Protein AF-A0A7H0HR40-F1 (afdb_monomer_lite)

Organism: NCBI:txid2768068

Secondary structure (DSSP, 8-state):
-------EEPTTT--EE----TTS---SSSHHHHHHHHHHHHHTT-

Structure (mmCIF, N/CA/C/O backbone):
data_AF-A0A7H0HR40-F1
#
_entry.id   AF-A0A7H0HR40-F1
#
loop_
_atom_site.group_PDB
_atom_site.id
_atom_site.type_symbol
_atom_site.label_atom_id
_atom_site.label_alt_id
_at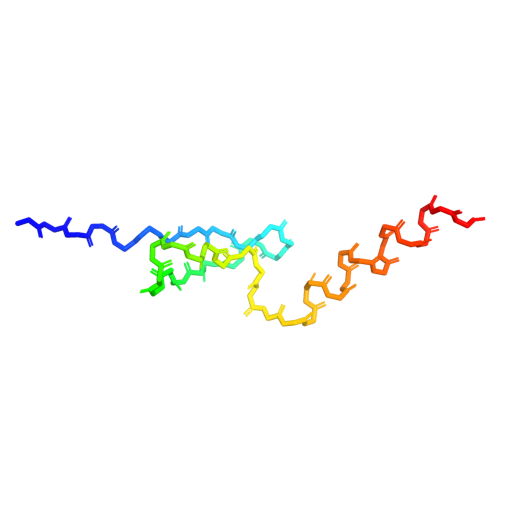om_site.label_comp_id
_atom_site.label_asym_id
_atom_site.label_entity_id
_atom_site.label_seq_id
_atom_site.pdbx_PDB_ins_code
_atom_site.Cartn_x
_atom_site.Cartn_y
_atom_site.Cartn_z
_atom_site.occupancy
_atom_site.B_iso_or_equiv
_atom_site.auth_seq_id
_atom_site.auth_comp_id
_atom_site.auth_asym_id
_atom_site.auth_atom_id
_atom_site.pdbx_PDB_model_num
ATOM 1 N N . MET A 1 1 ? -16.985 0.850 25.556 1.00 37.72 1 MET A N 1
ATOM 2 C CA . MET A 1 1 ? -16.884 1.235 24.131 1.00 37.72 1 MET A CA 1
ATOM 3 C C . MET A 1 1 ? -15.570 0.696 23.581 1.00 37.72 1 MET A C 1
ATOM 5 O O . MET A 1 1 ? -14.548 1.357 23.693 1.00 37.72 1 MET A O 1
ATOM 9 N N . THR A 1 2 ? -15.549 -0.535 23.073 1.00 43.88 2 THR A N 1
ATOM 10 C CA . THR A 1 2 ? -14.371 -1.082 22.386 1.00 43.88 2 THR A CA 1
ATOM 11 C C . THR A 1 2 ? -14.261 -0.383 21.038 1.00 43.88 2 THR A C 1
ATOM 13 O O . THR A 1 2 ? -14.960 -0.716 20.084 1.00 43.88 2 THR A O 1
ATOM 16 N N . THR A 1 3 ? -13.425 0.650 20.960 1.00 51.81 3 THR A N 1
ATOM 17 C CA . THR A 1 3 ? -13.023 1.257 19.693 1.00 51.81 3 THR A CA 1
ATOM 18 C C . THR A 1 3 ? -12.290 0.190 18.894 1.00 51.81 3 THR A C 1
ATOM 20 O O . THR A 1 3 ? -11.094 -0.026 19.061 1.00 51.81 3 THR A O 1
ATOM 23 N N . ALA A 1 4 ? -13.033 -0.538 18.060 1.00 56.38 4 ALA A N 1
ATOM 24 C CA . ALA A 1 4 ? -12.480 -1.506 17.133 1.00 56.38 4 ALA A CA 1
ATOM 25 C C . ALA A 1 4 ? -11.436 -0.781 16.280 1.00 56.38 4 ALA A C 1
ATOM 27 O O . ALA A 1 4 ? -11.777 0.012 15.396 1.00 56.38 4 ALA A O 1
ATOM 28 N N . VAL A 1 5 ? -10.157 -1.009 16.582 1.00 59.53 5 VAL A N 1
ATOM 29 C CA . VAL A 1 5 ? -9.047 -0.551 15.756 1.00 59.53 5 VAL A CA 1
ATOM 30 C C . VAL A 1 5 ? -9.311 -1.142 14.380 1.00 59.53 5 VAL A C 1
ATOM 32 O O . VAL A 1 5 ? -9.245 -2.353 14.191 1.00 59.53 5 VAL A O 1
ATOM 35 N N . ARG A 1 6 ? -9.735 -0.298 13.432 1.00 61.59 6 ARG A N 1
ATOM 36 C CA . ARG A 1 6 ? -10.106 -0.722 12.079 1.00 61.59 6 ARG A CA 1
ATOM 37 C C . ARG A 1 6 ? -8.845 -1.160 11.351 1.00 61.59 6 ARG A C 1
ATOM 39 O O . ARG A 1 6 ? -8.206 -0.377 10.651 1.00 61.59 6 ARG A O 1
ATOM 46 N N . THR A 1 7 ? -8.475 -2.418 11.531 1.00 67.19 7 THR A N 1
ATOM 47 C CA . THR A 1 7 ? -7.312 -3.013 10.889 1.00 67.19 7 THR A CA 1
ATOM 48 C C . THR A 1 7 ? -7.660 -3.288 9.432 1.00 67.19 7 THR A C 1
ATOM 50 O O . THR A 1 7 ? -8.320 -4.277 9.120 1.00 67.19 7 THR A O 1
ATOM 53 N N . LYS A 1 8 ? -7.272 -2.394 8.516 1.00 75.38 8 LYS A N 1
ATOM 54 C CA . LYS A 1 8 ? -7.470 -2.635 7.079 1.00 75.38 8 LYS A CA 1
ATOM 55 C C . LYS A 1 8 ? -6.306 -3.470 6.538 1.00 75.38 8 LYS A C 1
ATOM 57 O O . LYS A 1 8 ? -5.159 -3.194 6.885 1.00 75.38 8 LYS A O 1
ATOM 62 N N . PRO A 1 9 ? -6.546 -4.487 5.698 1.00 80.75 9 PRO A N 1
ATOM 63 C CA . PRO A 1 9 ? -5.457 -5.185 5.032 1.00 80.75 9 PRO A CA 1
ATOM 64 C C . PRO A 1 9 ? -4.776 -4.254 4.022 1.00 80.75 9 PRO A C 1
ATOM 66 O O . PRO A 1 9 ? -5.421 -3.430 3.369 1.00 80.75 9 PRO A O 1
ATOM 69 N N . CYS A 1 10 ? -3.458 -4.386 3.880 1.00 83.25 10 CYS A N 1
ATOM 70 C CA . CYS A 1 10 ? -2.720 -3.747 2.801 1.00 83.25 10 CYS A CA 1
ATOM 71 C C . CYS A 1 10 ? -3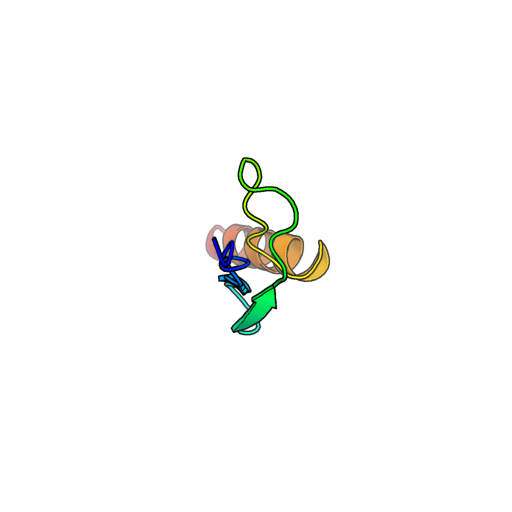.275 -4.219 1.455 1.00 83.25 10 CYS A C 1
ATOM 73 O O . CYS A 1 10 ? -3.403 -5.420 1.228 1.00 83.25 10 CYS A O 1
ATOM 75 N N . ARG A 1 11 ? -3.533 -3.284 0.537 1.00 78.75 11 ARG A N 1
ATOM 76 C CA . ARG A 1 11 ? -4.095 -3.605 -0.785 1.00 78.75 11 ARG A CA 1
ATOM 77 C C . ARG A 1 11 ? -3.197 -4.517 -1.636 1.00 78.75 11 ARG A C 1
ATOM 79 O O . ARG A 1 11 ? -3.696 -5.160 -2.544 1.00 78.75 11 ARG A O 1
ATOM 86 N N . TRP A 1 12 ? -1.897 -4.566 -1.332 1.00 77.69 12 TRP A N 1
ATOM 87 C CA . TRP A 1 12 ? -0.904 -5.316 -2.102 1.00 77.69 12 TRP A CA 1
ATOM 88 C C . TRP A 1 12 ? -0.540 -6.651 -1.433 1.00 77.69 12 TRP A C 1
ATOM 90 O O . TRP A 1 12 ? -0.873 -7.713 -1.937 1.00 77.69 12 TRP A O 1
ATOM 100 N N . CYS A 1 13 ? 0.059 -6.620 -0.239 1.00 82.50 13 CYS A N 1
ATOM 101 C CA . CYS A 1 13 ? 0.510 -7.834 0.457 1.00 82.50 13 CYS A CA 1
ATOM 102 C C . CYS A 1 13 ? -0.517 -8.443 1.428 1.00 82.50 13 C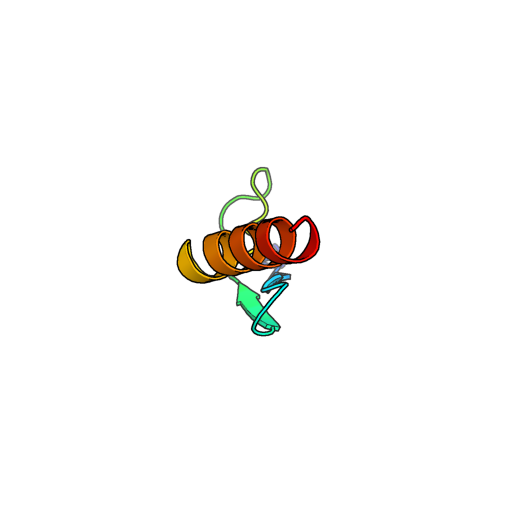YS A C 1
ATOM 104 O O . CYS A 1 13 ? -0.168 -9.345 2.185 1.00 82.50 13 CYS A O 1
ATOM 106 N N . LYS A 1 14 ? -1.741 -7.898 1.510 1.00 79.56 14 LYS A N 1
ATOM 107 C CA . LYS A 1 14 ? -2.797 -8.280 2.477 1.00 79.56 14 LYS A CA 1
ATOM 108 C C . LYS A 1 14 ? -2.389 -8.253 3.960 1.00 79.56 14 LYS A C 1
ATOM 110 O O . LYS A 1 14 ? -3.173 -8.633 4.826 1.00 79.56 14 LYS A O 1
ATOM 115 N N . ARG A 1 15 ? -1.202 -7.731 4.287 1.00 82.69 15 ARG A N 1
ATOM 116 C CA . ARG A 1 15 ? -0.718 -7.581 5.664 1.00 82.69 15 ARG A CA 1
ATOM 117 C C . ARG A 1 15 ? -1.657 -6.671 6.453 1.00 82.69 15 ARG A C 1
ATOM 119 O O . ARG A 1 15 ? -2.042 -5.612 5.958 1.00 82.69 15 ARG A O 1
ATOM 126 N N . ARG A 1 16 ? -2.014 -7.074 7.673 1.00 79.69 16 ARG A N 1
ATOM 127 C CA . ARG A 1 16 ? -2.867 -6.286 8.573 1.00 79.69 16 ARG A CA 1
ATOM 128 C C . ARG A 1 16 ? -2.203 -4.943 8.877 1.00 79.69 16 ARG A C 1
ATOM 130 O O . ARG A 1 16 ? -1.048 -4.919 9.297 1.00 79.69 16 ARG A O 1
ATOM 137 N N . LEU A 1 17 ? -2.917 -3.841 8.640 1.00 78.75 17 LEU A N 1
ATOM 138 C CA . LEU A 1 17 ? -2.452 -2.499 8.972 1.00 78.75 17 LEU A CA 1
ATOM 139 C C . LEU A 1 17 ? -3.238 -1.915 10.120 1.00 78.75 17 LEU A C 1
ATOM 141 O O . LEU A 1 17 ? -4.440 -1.682 10.014 1.00 78.75 17 LEU A O 1
ATOM 145 N N . GLU A 1 18 ? -2.512 -1.604 11.180 1.00 75.88 18 GLU A N 1
ATOM 146 C CA . GLU A 1 18 ? -3.029 -0.861 12.312 1.00 75.88 18 GLU A CA 1
ATOM 147 C C . GLU A 1 18 ? -3.311 0.579 11.875 1.00 75.88 18 GLU A C 1
ATOM 149 O O . GLU A 1 18 ? -2.418 1.351 11.504 1.00 75.88 18 GLU A O 1
ATOM 154 N N . GLN A 1 19 ? -4.590 0.941 11.860 1.00 73.88 19 GLN A N 1
ATOM 155 C CA . GLN A 1 19 ? -5.028 2.264 11.445 1.00 73.88 19 GLN A CA 1
ATOM 156 C C . GLN A 1 19 ? -5.054 3.187 12.663 1.00 73.88 19 GLN A C 1
ATOM 158 O O . GLN A 1 19 ? -6.077 3.352 13.315 1.00 73.88 19 GLN A O 1
ATOM 163 N N . ARG A 1 20 ? -3.902 3.801 12.967 1.00 72.44 20 ARG A N 1
ATOM 164 C CA . ARG A 1 20 ? -3.757 4.740 14.098 1.00 72.44 20 ARG A CA 1
ATOM 165 C C . ARG A 1 20 ? -4.557 6.040 13.926 1.00 72.44 20 ARG A C 1
ATOM 167 O O . ARG A 1 20 ? -4.897 6.686 14.905 1.00 72.44 20 ARG A O 1
ATOM 174 N N . ARG A 1 21 ? -4.815 6.460 12.681 1.00 74.69 21 ARG A N 1
ATOM 175 C CA . ARG A 1 21 ? -5.489 7.722 12.331 1.00 74.69 21 ARG A CA 1
ATOM 176 C C . ARG A 1 21 ? -6.752 7.434 11.520 1.00 74.69 21 ARG A C 1
ATOM 178 O O . ARG A 1 21 ? -6.647 6.984 10.383 1.00 74.69 21 ARG A O 1
ATOM 185 N N . TRP A 1 22 ? -7.925 7.762 12.068 1.00 73.00 22 TRP A N 1
ATOM 186 C CA . TRP A 1 22 ? -9.229 7.508 11.426 1.00 73.00 22 TRP A CA 1
ATOM 187 C C . TRP A 1 22 ? -9.417 8.270 10.093 1.00 73.00 22 TRP A C 1
ATOM 189 O O . TRP A 1 22 ? -9.920 7.736 9.114 1.00 73.00 22 TRP A O 1
ATOM 199 N N . TRP A 1 23 ? -8.896 9.495 10.048 1.00 76.94 23 TRP A N 1
ATOM 200 C CA . TRP A 1 23 ? -8.957 10.491 8.976 1.00 76.94 23 TRP A CA 1
ATOM 201 C C . TRP A 1 23 ? -7.950 10.260 7.849 1.00 76.94 23 TRP A C 1
ATOM 203 O O . TRP A 1 23 ? -8.098 10.810 6.764 1.00 76.94 23 TRP A O 1
ATOM 213 N N . ARG A 1 24 ? -6.925 9.428 8.075 1.00 76.25 24 ARG A N 1
ATOM 214 C CA . ARG A 1 24 ? -5.918 9.099 7.061 1.00 76.25 24 ARG A CA 1
ATOM 215 C C . ARG A 1 24 ? -5.764 7.583 6.965 1.00 76.25 24 ARG A C 1
ATOM 217 O O . ARG A 1 24 ? -4.834 7.024 7.553 1.00 76.25 24 ARG A O 1
ATOM 224 N N . PRO A 1 25 ? -6.662 6.900 6.234 1.00 72.38 25 PRO A N 1
ATOM 225 C CA . PRO A 1 25 ? -6.610 5.455 6.115 1.00 72.38 25 PRO A CA 1
ATOM 226 C C . PRO A 1 25 ? -5.321 5.027 5.411 1.00 72.38 25 PRO A C 1
ATOM 228 O O . PRO A 1 25 ? -5.077 5.351 4.245 1.00 72.38 25 PRO A O 1
ATOM 231 N N . LYS A 1 26 ? -4.487 4.271 6.126 1.00 75.81 26 LYS A N 1
ATOM 232 C CA . LYS A 1 26 ? -3.261 3.692 5.576 1.00 75.81 26 LYS A CA 1
ATOM 233 C C . LYS A 1 26 ? -3.645 2.567 4.602 1.00 75.81 26 LYS A C 1
ATOM 235 O O . LYS A 1 26 ? -4.205 1.559 5.019 1.00 75.81 26 LYS A O 1
ATOM 240 N N . ARG A 1 27 ? -3.391 2.763 3.301 1.00 79.38 27 ARG A N 1
ATOM 241 C CA . ARG A 1 27 ? -3.726 1.796 2.225 1.00 79.38 27 ARG A CA 1
ATOM 242 C C . ARG A 1 27 ? -2.630 0.744 2.000 1.00 79.38 27 ARG A C 1
ATOM 244 O O . ARG A 1 27 ? -2.907 -0.377 1.572 1.00 79.38 27 ARG A O 1
ATOM 251 N N . TYR A 1 28 ? -1.385 1.107 2.308 1.00 83.31 28 TYR A N 1
ATOM 252 C CA . TYR A 1 28 ? -0.189 0.306 2.053 1.00 83.31 28 TYR A CA 1
ATOM 253 C C . TYR A 1 28 ? 0.652 0.153 3.317 1.00 83.31 28 TYR A C 1
ATOM 255 O O . TYR A 1 28 ? 0.687 1.061 4.148 1.00 83.31 28 TYR A O 1
ATOM 263 N N . CYS A 1 29 ? 1.337 -0.983 3.483 1.00 80.50 29 CYS A N 1
ATOM 264 C CA . CYS A 1 29 ? 2.118 -1.211 4.700 1.00 80.50 29 CYS A CA 1
ATOM 265 C C . CYS A 1 29 ? 3.368 -0.337 4.816 1.00 80.50 29 CYS A C 1
ATOM 267 O O . CYS A 1 29 ? 3.741 0.034 5.930 1.00 80.50 29 CYS A O 1
ATOM 269 N N . GLY A 1 30 ? 3.906 0.111 3.684 1.00 81.56 30 GLY A N 1
ATOM 270 C CA . GLY A 1 30 ? 4.980 1.092 3.603 1.00 81.56 30 GLY A CA 1
ATOM 271 C C . GLY A 1 30 ? 5.016 1.771 2.236 1.00 81.56 30 GLY A C 1
ATOM 272 O O . GLY A 1 30 ? 4.219 1.438 1.353 1.00 81.56 30 GLY A O 1
ATOM 273 N N . HIS A 1 31 ? 5.956 2.705 2.069 1.00 80.25 31 HIS A N 1
ATOM 274 C CA . HIS A 1 31 ? 6.173 3.401 0.799 1.00 80.25 31 HIS A CA 1
ATOM 275 C C . HIS A 1 31 ? 6.542 2.450 -0.338 1.00 80.25 31 HIS A C 1
ATOM 277 O O . HIS A 1 31 ? 6.094 2.678 -1.450 1.00 80.25 31 HIS A O 1
ATOM 283 N N . TRP A 1 32 ? 7.236 1.342 -0.062 1.00 83.12 32 TRP A N 1
ATOM 284 C CA . TRP A 1 32 ? 7.576 0.344 -1.081 1.00 83.12 32 TRP A CA 1
ATOM 285 C C . TRP A 1 32 ? 6.351 -0.187 -1.840 1.00 83.12 32 TRP A C 1
ATOM 287 O O . TRP A 1 32 ? 6.334 -0.206 -3.063 1.00 83.12 32 TRP A O 1
ATOM 297 N N . HIS A 1 33 ? 5.279 -0.564 -1.134 1.00 82.62 33 HIS A N 1
ATOM 298 C CA . HIS A 1 33 ? 4.055 -1.040 -1.793 1.00 82.62 33 HIS A CA 1
ATOM 299 C C . HIS A 1 33 ? 3.260 0.075 -2.469 1.00 82.62 33 HIS A C 1
ATOM 301 O O . HIS A 1 33 ? 2.559 -0.194 -3.440 1.00 82.62 33 HIS A O 1
ATOM 307 N N . ALA A 1 34 ? 3.366 1.313 -1.979 1.00 81.00 34 ALA A N 1
ATOM 308 C CA . ALA A 1 34 ? 2.798 2.456 -2.681 1.00 81.00 34 ALA A CA 1
ATOM 309 C C . ALA A 1 34 ? 3.549 2.702 -4.000 1.00 81.00 34 ALA A C 1
ATOM 311 O O . ALA A 1 34 ? 2.911 2.789 -5.042 1.00 81.00 34 ALA A O 1
ATOM 312 N N . ALA A 1 35 ? 4.884 2.727 -3.962 1.00 84.06 35 ALA A N 1
ATOM 313 C CA . ALA A 1 35 ? 5.741 2.873 -5.132 1.00 84.06 35 ALA A CA 1
ATOM 314 C C . ALA A 1 35 ? 5.498 1.742 -6.129 1.00 84.06 35 ALA A C 1
ATOM 316 O O . ALA A 1 35 ? 5.261 2.014 -7.290 1.00 84.06 35 ALA A O 1
ATOM 317 N N . LYS A 1 36 ? 5.416 0.487 -5.675 1.00 83.06 36 LYS A N 1
ATOM 318 C CA . LYS A 1 36 ? 5.148 -0.650 -6.561 1.00 83.06 36 LYS A CA 1
ATOM 319 C C . LYS A 1 36 ? 3.794 -0.561 -7.268 1.00 83.06 36 LYS A C 1
ATOM 321 O O . LYS A 1 36 ? 3.701 -0.932 -8.429 1.00 83.06 36 LYS A O 1
ATOM 326 N N . TYR A 1 37 ? 2.759 -0.056 -6.592 1.00 78.00 37 TYR A N 1
ATOM 327 C CA . TYR A 1 37 ? 1.468 0.220 -7.230 1.00 78.00 37 TYR A CA 1
ATOM 328 C C . TYR A 1 37 ? 1.590 1.312 -8.299 1.00 78.00 37 TYR A C 1
ATOM 330 O O . TYR A 1 37 ? 1.076 1.142 -9.397 1.00 78.00 37 TYR A O 1
ATOM 338 N N . TRP A 1 38 ? 2.290 2.407 -7.992 1.00 81.75 38 TRP A N 1
ATOM 339 C CA . TRP A 1 38 ? 2.532 3.492 -8.946 1.00 81.75 38 TRP A CA 1
ATOM 340 C C . TRP A 1 38 ? 3.379 3.045 -10.137 1.00 81.75 38 TRP A C 1
ATOM 342 O O . TRP A 1 38 ? 3.011 3.320 -11.268 1.00 81.75 38 TRP A O 1
ATOM 352 N N . THR A 1 39 ? 4.464 2.310 -9.902 1.00 83.25 39 THR A N 1
ATOM 353 C CA . THR A 1 39 ? 5.328 1.759 -10.947 1.00 83.25 39 THR A CA 1
ATOM 354 C C . THR A 1 39 ? 4.579 0.756 -11.812 1.00 83.25 39 THR A C 1
ATOM 356 O O . THR A 1 39 ? 4.696 0.835 -13.023 1.00 83.25 39 THR A O 1
ATOM 359 N N . ALA A 1 40 ? 3.775 -0.142 -11.230 1.00 81.12 40 ALA A N 1
ATOM 360 C CA . ALA A 1 40 ? 2.946 -1.064 -12.007 1.00 81.12 40 ALA A CA 1
ATOM 361 C C . ALA A 1 40 ? 1.904 -0.323 -12.859 1.00 81.12 40 ALA A C 1
ATOM 363 O O . ALA A 1 40 ? 1.659 -0.715 -13.989 1.00 81.12 40 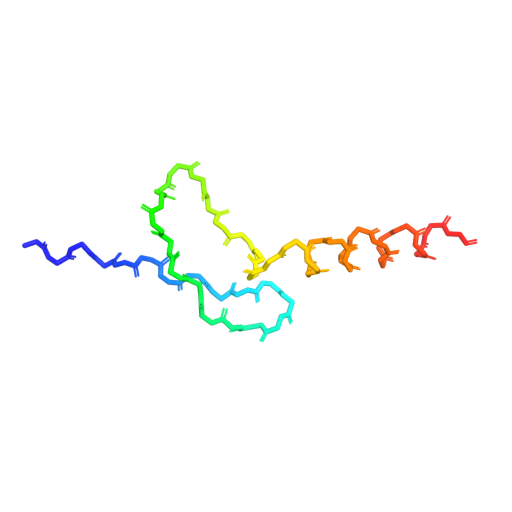ALA A O 1
ATOM 364 N N . ASN A 1 41 ? 1.318 0.758 -12.337 1.00 79.31 41 ASN A N 1
ATOM 365 C CA . ASN A 1 41 ? 0.368 1.575 -13.088 1.00 79.31 41 ASN A CA 1
ATOM 366 C C . ASN A 1 41 ? 1.041 2.409 -14.194 1.00 79.31 41 ASN A C 1
ATOM 368 O O . ASN A 1 41 ? 0.440 2.611 -15.237 1.00 79.31 41 ASN A O 1
ATOM 372 N N . LEU A 1 42 ? 2.287 2.847 -13.986 1.00 79.88 42 LEU A N 1
ATOM 373 C CA . LEU A 1 42 ? 3.108 3.515 -15.002 1.00 79.88 42 LEU A CA 1
ATOM 374 C C . LEU A 1 42 ? 3.578 2.555 -16.103 1.00 79.88 42 LEU A C 1
ATOM 376 O O . LEU A 1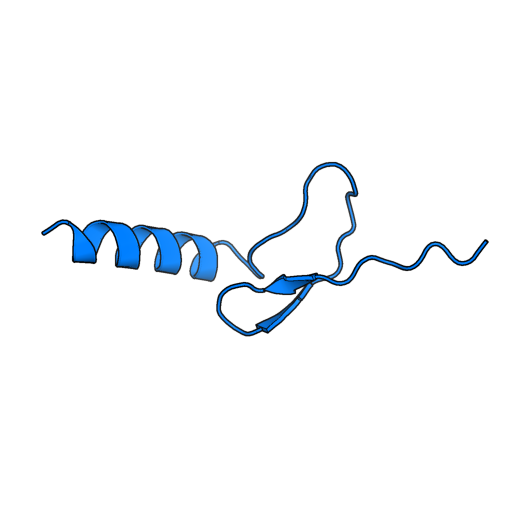 42 ? 3.615 2.947 -17.260 1.00 79.88 42 LEU A O 1
ATOM 380 N N . LEU A 1 43 ? 3.932 1.316 -15.750 1.00 76.81 43 LEU A N 1
ATOM 381 C CA . LEU A 1 43 ? 4.371 0.287 -16.701 1.00 76.81 43 LEU A CA 1
ATOM 382 C C . LEU A 1 43 ? 3.233 -0.241 -17.579 1.00 76.81 43 LEU A C 1
ATOM 384 O O . LEU A 1 43 ? 3.494 -0.652 -18.695 1.00 76.81 43 LEU A O 1
ATOM 388 N N . ASP A 1 44 ? 1.995 -0.230 -17.085 1.00 69.50 44 ASP A N 1
ATOM 389 C CA . ASP A 1 44 ? 0.798 -0.583 -17.865 1.00 69.50 44 ASP A CA 1
ATOM 390 C C . ASP A 1 44 ? 0.444 0.486 -18.921 1.00 69.50 44 ASP A C 1
ATOM 392 O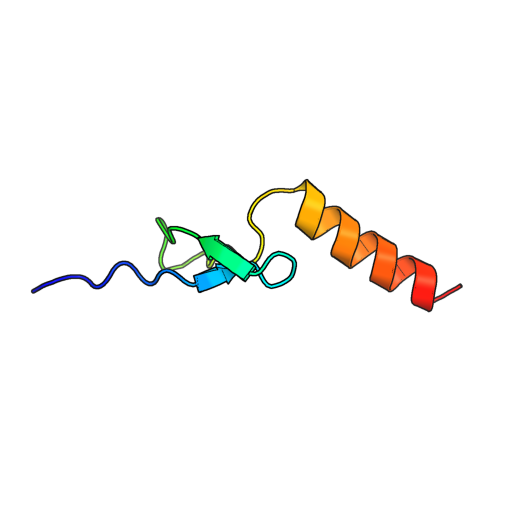 O . ASP A 1 44 ? -0.294 0.217 -19.861 1.00 69.50 44 ASP A O 1
ATOM 396 N N . MET A 1 45 ? 0.982 1.703 -18.778 1.00 59.94 45 MET A N 1
ATOM 397 C CA . MET A 1 45 ? 0.769 2.828 -19.697 1.00 59.94 45 MET A CA 1
ATOM 398 C C . MET A 1 45 ? 1.851 2.974 -20.785 1.00 59.94 45 MET A C 1
ATOM 400 O O . MET A 1 45 ? 1.763 3.922 -21.568 1.00 59.94 45 MET A O 1
ATOM 404 N N . ILE A 1 46 ? 2.860 2.095 -20.828 1.00 60.06 46 ILE A N 1
ATOM 405 C CA . ILE A 1 46 ? 3.976 2.131 -21.794 1.00 60.06 46 ILE A CA 1
ATOM 406 C C . ILE A 1 46 ? 3.898 0.950 -22.761 1.00 60.06 46 ILE A C 1
ATOM 408 O O . ILE A 1 46 ? 4.219 1.169 -23.948 1.00 60.06 46 ILE A O 1
#

Foldseek 3Di:
DPPPQPFAQAPPPRHTDRQPDPVDGDNHPDVVVVVVVVVVVVVVVD

pLDDT: mean 74.28, std 10.63, range [37.72, 84.06]

Radius of gyration: 13.24 Å; chains: 1; bounding box: 24×19×46 Å

Sequence (46 aa):
MTTAVRTKPCRWCKRRLEQRRWWRPKRYCGHWHAAKYWTANLLDMI